Protein AF-A0A356L564-F1 (afdb_monomer_lite)

Structure (mmCIF, N/CA/C/O backbone):
data_AF-A0A356L564-F1
#
_entry.id   AF-A0A356L564-F1
#
loop_
_atom_site.group_PDB
_atom_site.id
_atom_site.type_symbol
_atom_site.label_atom_id
_atom_site.label_alt_id
_atom_site.label_comp_id
_atom_site.label_asym_id
_atom_site.label_entity_id
_atom_site.label_seq_id
_atom_site.pdbx_PDB_ins_code
_atom_site.Cartn_x
_atom_site.Cartn_y
_atom_site.Cartn_z
_atom_site.occupancy
_atom_site.B_iso_or_equiv
_atom_site.auth_seq_id
_atom_site.auth_comp_id
_atom_site.auth_asym_id
_atom_site.auth_atom_id
_atom_site.pdbx_PDB_model_num
ATOM 1 N N . MET A 1 1 ? -11.357 3.089 20.337 1.00 53.66 1 MET A N 1
ATOM 2 C CA . MET A 1 1 ? -12.087 2.619 19.147 1.00 53.66 1 MET A CA 1
ATOM 3 C C . MET A 1 1 ? -11.718 3.571 18.029 1.00 53.66 1 MET A C 1
ATOM 5 O O . MET A 1 1 ? -12.091 4.735 18.117 1.00 53.66 1 MET A O 1
ATOM 9 N N . PHE A 1 2 ? -10.875 3.144 17.091 1.00 59.16 2 PHE A N 1
ATOM 10 C CA . PHE A 1 2 ? -10.609 3.945 15.901 1.00 59.16 2 PHE A CA 1
ATOM 11 C C . PHE A 1 2 ? -11.882 3.946 15.053 1.00 59.16 2 PHE A C 1
ATOM 13 O O . PHE A 1 2 ? -12.560 2.927 14.963 1.00 59.16 2 PHE A O 1
ATOM 20 N N . MET A 1 3 ? -12.252 5.102 14.514 1.00 63.62 3 MET A N 1
ATOM 21 C CA . MET A 1 3 ? -13.320 5.185 13.529 1.00 63.62 3 MET A CA 1
ATOM 22 C C . MET A 1 3 ? -12.666 5.573 12.220 1.00 63.62 3 MET A C 1
ATOM 24 O O . MET A 1 3 ? -11.934 6.556 12.163 1.00 63.62 3 MET A O 1
ATOM 28 N N . ILE A 1 4 ? -12.994 4.842 11.166 1.00 64.94 4 ILE A N 1
ATOM 29 C CA . ILE A 1 4 ? -12.516 5.053 9.797 1.00 64.94 4 ILE A CA 1
ATOM 30 C C . ILE A 1 4 ? -12.684 6.497 9.281 1.00 64.94 4 ILE A C 1
ATOM 32 O O . ILE A 1 4 ? -11.994 6.910 8.358 1.00 64.94 4 ILE A O 1
ATOM 36 N N . ASN A 1 5 ? -13.534 7.297 9.927 1.00 69.31 5 ASN A N 1
ATOM 37 C CA . ASN A 1 5 ? -13.737 8.718 9.644 1.00 69.31 5 ASN A CA 1
ATOM 38 C C . ASN A 1 5 ? -12.681 9.657 10.261 1.00 69.31 5 ASN A C 1
ATOM 40 O O . ASN A 1 5 ? -12.841 10.879 10.193 1.00 69.31 5 ASN A O 1
ATOM 44 N N . ASP A 1 6 ? -11.619 9.131 10.872 1.00 88.06 6 ASP A N 1
ATOM 45 C CA . ASP A 1 6 ? -10.500 9.940 11.346 1.00 88.06 6 ASP A CA 1
ATOM 46 C C . ASP A 1 6 ? -9.742 10.555 10.160 1.00 88.06 6 ASP A C 1
ATOM 48 O O . ASP A 1 6 ? -8.967 9.917 9.440 1.00 88.06 6 ASP A O 1
ATOM 52 N N . ARG A 1 7 ? -9.978 11.852 9.978 1.00 90.44 7 ARG A N 1
ATOM 53 C CA . ARG A 1 7 ? -9.417 12.673 8.905 1.00 90.44 7 ARG A CA 1
ATOM 54 C C . ARG A 1 7 ? -7.890 12.694 8.899 1.00 90.44 7 ARG A C 1
ATOM 56 O O . ARG A 1 7 ? -7.317 12.808 7.816 1.00 90.44 7 ARG A O 1
ATOM 63 N N . GLU A 1 8 ? -7.238 12.604 10.057 1.00 93.12 8 GLU A N 1
ATOM 64 C CA . GLU A 1 8 ? -5.774 12.615 10.115 1.00 93.12 8 GLU A CA 1
ATOM 65 C C . GLU A 1 8 ? -5.201 11.283 9.641 1.00 93.12 8 GLU A C 1
ATOM 67 O O . GLU A 1 8 ? -4.265 11.271 8.845 1.00 93.12 8 GLU A O 1
ATOM 72 N N . LYS A 1 9 ? -5.826 10.163 10.013 1.00 93.81 9 LYS A N 1
ATOM 73 C CA . LYS A 1 9 ? -5.416 8.834 9.539 1.00 93.81 9 LYS A CA 1
ATOM 74 C C . LYS A 1 9 ? -5.673 8.623 8.052 1.00 93.81 9 LYS A C 1
ATOM 76 O O . LYS A 1 9 ? -4.826 8.062 7.362 1.00 93.81 9 LYS A O 1
ATOM 81 N N . ILE A 1 10 ? -6.784 9.143 7.533 1.00 95.62 10 ILE A N 1
ATOM 82 C CA . ILE A 1 10 ? -7.053 9.190 6.087 1.00 95.62 10 ILE A CA 1
ATOM 83 C C . ILE A 1 10 ? -5.947 9.969 5.355 1.00 95.62 10 ILE A C 1
ATOM 85 O O . ILE A 1 10 ? -5.444 9.525 4.321 1.00 95.62 10 ILE A O 1
ATOM 89 N N . ARG A 1 11 ? -5.540 11.129 5.890 1.00 96.75 11 ARG A N 1
ATOM 90 C CA . ARG A 1 11 ? -4.451 11.927 5.309 1.00 96.75 11 ARG A CA 1
ATOM 91 C C . ARG A 1 11 ? -3.116 11.187 5.375 1.00 96.75 11 ARG A C 1
ATOM 93 O O . ARG A 1 11 ? -2.381 11.193 4.391 1.00 96.75 11 ARG A O 1
ATOM 100 N N . GLU A 1 12 ? -2.807 10.561 6.506 1.00 97.69 12 GLU A N 1
ATOM 101 C CA . GLU A 1 12 ? -1.596 9.758 6.694 1.00 97.69 12 GLU A CA 1
ATOM 102 C C . GLU A 1 12 ? -1.533 8.605 5.681 1.00 97.69 12 GLU A C 1
ATOM 104 O O . GLU A 1 12 ? -0.507 8.442 5.025 1.00 97.69 12 GLU A O 1
ATOM 109 N N . ALA A 1 13 ? -2.640 7.887 5.466 1.00 97.94 13 ALA A N 1
ATOM 110 C CA . ALA A 1 13 ? -2.712 6.801 4.489 1.00 97.94 13 ALA A CA 1
ATOM 111 C C . ALA A 1 13 ? -2.437 7.285 3.056 1.00 97.94 13 ALA A C 1
ATOM 113 O O . ALA A 1 13 ? -1.648 6.674 2.333 1.00 97.94 13 ALA A O 1
ATOM 114 N N . MET A 1 14 ? -3.031 8.409 2.644 1.00 98.19 14 MET A N 1
ATOM 115 C CA . MET A 1 14 ? -2.797 8.946 1.301 1.00 98.19 14 MET A CA 1
ATOM 116 C C . MET A 1 14 ? -1.373 9.495 1.133 1.00 98.19 14 MET A C 1
ATOM 118 O O . MET A 1 14 ? -0.751 9.289 0.090 1.00 98.19 14 MET A O 1
ATOM 122 N N . ASN A 1 15 ? -0.818 10.144 2.160 1.00 98.62 15 ASN A N 1
ATOM 123 C CA . ASN A 1 15 ? 0.581 10.576 2.149 1.00 98.62 15 ASN A CA 1
ATOM 124 C C . ASN A 1 15 ? 1.529 9.376 2.040 1.00 98.62 15 ASN A C 1
ATOM 126 O O . ASN A 1 15 ? 2.458 9.407 1.234 1.00 98.62 15 ASN A O 1
ATOM 130 N N . LEU A 1 16 ? 1.250 8.292 2.771 1.00 98.75 16 LEU A N 1
ATOM 131 C CA . LEU A 1 16 ? 2.011 7.052 2.672 1.00 98.75 16 LEU A CA 1
ATOM 132 C C . LEU A 1 16 ? 1.939 6.470 1.255 1.00 98.75 16 LEU A C 1
ATOM 134 O O . LEU A 1 16 ? 2.975 6.095 0.712 1.00 98.75 16 LEU A O 1
ATOM 138 N N . ALA A 1 17 ? 0.762 6.455 0.621 1.00 98.75 17 ALA A N 1
ATOM 139 C CA . ALA A 1 17 ? 0.610 6.008 -0.766 1.00 98.75 17 ALA A CA 1
ATOM 140 C C . ALA A 1 17 ? 1.480 6.841 -1.733 1.00 98.75 17 ALA A C 1
ATOM 142 O O . ALA A 1 17 ? 2.172 6.282 -2.588 1.00 98.75 17 ALA A O 1
ATOM 143 N N . VAL A 1 18 ? 1.517 8.168 -1.557 1.00 98.62 18 VAL A N 1
ATOM 144 C CA . VAL A 1 18 ? 2.384 9.083 -2.328 1.00 98.62 18 VAL A CA 1
ATOM 145 C C . VAL A 1 18 ? 3.872 8.858 -2.046 1.00 98.62 18 VAL A C 1
ATOM 147 O O . VAL A 1 18 ? 4.706 9.026 -2.936 1.00 98.62 18 VAL A O 1
ATOM 150 N N . ASP A 1 19 ? 4.249 8.474 -0.833 1.00 98.69 19 ASP A N 1
ATOM 151 C CA . ASP A 1 19 ? 5.644 8.186 -0.513 1.00 98.69 19 ASP A CA 1
ATOM 152 C C . ASP A 1 19 ? 6.101 6.845 -1.090 1.00 98.69 19 ASP A C 1
ATOM 154 O O . ASP A 1 19 ? 7.158 6.784 -1.728 1.00 98.69 19 ASP A O 1
ATOM 158 N N . VAL A 1 20 ? 5.298 5.783 -0.965 1.00 98.44 20 VAL A N 1
ATOM 159 C CA . VAL A 1 20 ? 5.667 4.464 -1.501 1.00 98.44 20 VAL A CA 1
ATOM 160 C C . VAL A 1 20 ? 5.653 4.424 -3.026 1.00 98.44 20 VAL A C 1
ATOM 162 O O . VAL A 1 20 ? 6.495 3.741 -3.605 1.00 98.44 20 VAL A O 1
ATOM 165 N N . MET A 1 21 ? 4.812 5.221 -3.706 1.00 97.88 21 MET A N 1
ATOM 166 C CA . MET A 1 21 ? 4.800 5.275 -5.179 1.00 97.88 21 MET A CA 1
ATOM 167 C C . MET A 1 21 ? 6.184 5.620 -5.755 1.00 97.88 21 MET A C 1
ATOM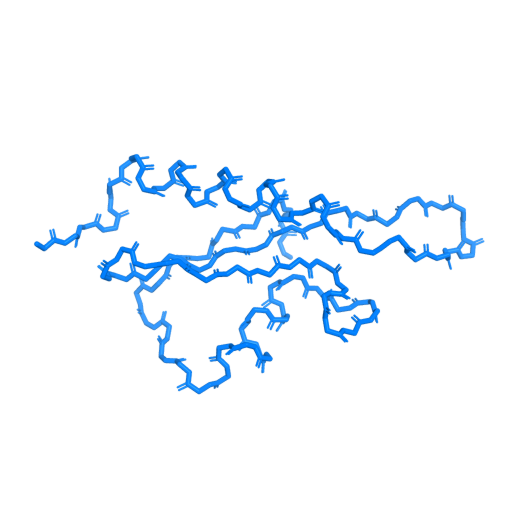 169 O O . MET A 1 21 ? 6.509 5.212 -6.870 1.00 97.88 21 MET A O 1
ATOM 173 N N . LYS A 1 22 ? 7.019 6.359 -5.005 1.00 96.88 22 LYS A N 1
ATOM 174 C CA . LYS A 1 22 ? 8.360 6.791 -5.433 1.00 96.88 22 LYS A CA 1
ATOM 175 C C . LYS A 1 22 ? 9.314 5.612 -5.648 1.00 96.88 22 LYS A C 1
ATOM 177 O O . LYS A 1 22 ? 10.277 5.776 -6.392 1.00 96.88 22 LYS A O 1
ATOM 182 N N . GLN A 1 23 ? 9.015 4.456 -5.053 1.00 96.62 23 GLN A N 1
ATOM 183 C CA . GLN A 1 23 ? 9.764 3.203 -5.186 1.00 96.62 23 GLN A CA 1
ATOM 184 C C . GLN A 1 23 ? 9.361 2.385 -6.424 1.00 96.62 23 GLN A C 1
ATOM 186 O O . GLN A 1 23 ? 9.993 1.372 -6.709 1.00 96.62 23 GLN A O 1
ATOM 191 N N . SER A 1 24 ? 8.335 2.819 -7.171 1.00 95.06 24 SER A N 1
ATOM 192 C CA . SER A 1 24 ? 7.876 2.126 -8.382 1.00 95.06 24 SER A CA 1
ATOM 193 C C . SER A 1 24 ? 9.019 1.877 -9.361 1.00 95.06 24 SER A C 1
ATOM 195 O O . SER A 1 24 ? 9.806 2.781 -9.653 1.00 95.06 24 SER A O 1
ATOM 197 N N . TYR A 1 25 ? 9.062 0.669 -9.920 1.00 86.50 25 TYR A N 1
ATOM 198 C CA . TYR A 1 25 ? 10.046 0.324 -10.939 1.00 86.50 25 TYR A CA 1
ATOM 199 C C . TYR A 1 25 ? 9.648 0.876 -12.309 1.00 86.50 25 TYR A C 1
ATOM 201 O O . TYR A 1 25 ? 8.545 0.628 -12.810 1.00 86.50 25 TYR A O 1
ATOM 209 N N . ASP A 1 26 ? 10.583 1.589 -12.938 1.00 82.44 26 ASP A N 1
ATOM 210 C CA . ASP A 1 26 ? 10.442 2.044 -14.315 1.00 82.44 26 ASP A CA 1
ATOM 211 C C . ASP A 1 26 ? 10.685 0.883 -15.284 1.00 82.44 26 ASP A C 1
ATOM 213 O O . ASP A 1 26 ? 11.793 0.359 -15.424 1.00 82.44 26 ASP A O 1
ATOM 217 N N . GLU A 1 27 ? 9.636 0.494 -15.999 1.00 77.44 27 GLU A N 1
ATOM 218 C CA . GLU A 1 27 ? 9.750 -0.460 -17.095 1.00 77.44 27 GLU A CA 1
ATOM 219 C C . GLU A 1 27 ? 10.201 0.219 -18.383 1.00 77.44 27 GLU A C 1
ATOM 221 O O . GLU A 1 27 ? 9.657 1.247 -18.794 1.00 77.44 27 GLU A O 1
ATOM 226 N N . LYS A 1 28 ? 11.150 -0.417 -19.081 1.00 78.81 28 LYS A N 1
ATOM 227 C CA . LYS A 1 28 ? 11.495 -0.044 -20.455 1.00 78.81 28 LYS A CA 1
ATOM 228 C C . LYS A 1 28 ? 10.330 -0.389 -21.377 1.00 78.81 28 LYS A C 1
ATOM 230 O O . LYS A 1 28 ? 10.184 -1.529 -21.816 1.00 78.81 28 LYS A O 1
ATOM 235 N N . ARG A 1 29 ? 9.505 0.608 -21.686 1.00 80.12 29 ARG A N 1
ATOM 236 C CA . ARG A 1 29 ? 8.403 0.471 -22.638 1.00 80.12 29 ARG A CA 1
ATOM 237 C C . ARG A 1 29 ? 8.891 0.693 -24.068 1.00 80.12 29 ARG A C 1
ATOM 239 O O . ARG A 1 29 ? 9.719 1.564 -24.327 1.00 80.12 29 ARG A O 1
ATOM 246 N N . LYS A 1 30 ? 8.341 -0.073 -25.019 1.00 82.19 30 LYS A N 1
ATOM 247 C CA . LYS A 1 30 ? 8.659 0.059 -26.457 1.00 82.19 30 LYS A CA 1
ATOM 248 C C . LYS A 1 30 ? 8.268 1.425 -27.032 1.00 82.19 30 LYS A C 1
ATOM 250 O O . LYS A 1 30 ? 8.850 1.851 -28.019 1.00 82.19 30 LYS A O 1
ATOM 255 N N . ASP A 1 31 ? 7.290 2.087 -26.418 1.00 85.00 31 ASP A N 1
ATOM 256 C CA . ASP A 1 31 ? 6.791 3.405 -26.818 1.00 85.00 31 ASP A CA 1
ATOM 257 C C . ASP A 1 31 ?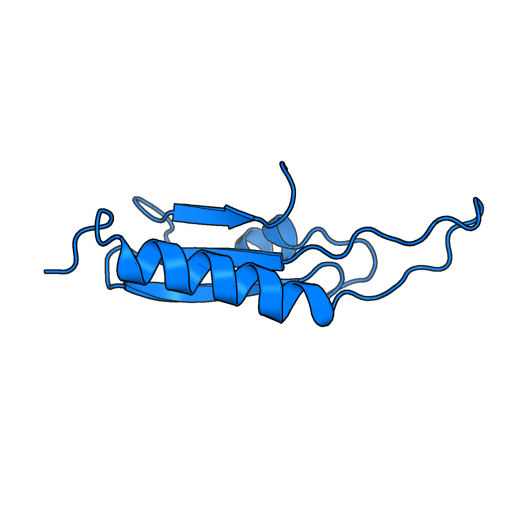 7.575 4.575 -26.196 1.00 85.00 31 ASP A C 1
ATOM 259 O O . ASP A 1 31 ? 7.210 5.729 -26.408 1.00 85.00 31 ASP A O 1
ATOM 263 N N . GLY A 1 32 ? 8.629 4.295 -25.417 1.00 80.94 32 GLY A N 1
ATOM 264 C CA . GLY A 1 32 ? 9.459 5.310 -24.765 1.00 80.94 32 GLY A CA 1
ATOM 265 C C . GLY A 1 32 ? 8.762 6.086 -23.644 1.00 80.94 32 GLY A C 1
ATOM 266 O O . GLY A 1 32 ? 9.358 7.007 -23.090 1.00 80.94 32 GLY A O 1
ATOM 267 N N . LYS A 1 33 ? 7.515 5.741 -23.292 1.00 84.06 33 LYS A N 1
ATOM 268 C CA . LYS A 1 33 ? 6.787 6.414 -22.213 1.00 84.06 33 LYS A CA 1
ATOM 269 C C . LYS A 1 33 ? 7.294 5.952 -20.852 1.00 84.06 33 LYS A C 1
ATOM 271 O O . LYS A 1 33 ? 7.669 4.795 -20.672 1.00 84.06 33 LYS A O 1
ATOM 276 N N . VAL A 1 34 ? 7.248 6.860 -19.881 1.00 84.62 34 VAL A N 1
ATOM 277 C CA . VAL A 1 34 ? 7.520 6.542 -18.476 1.00 84.62 34 VAL A CA 1
ATOM 278 C C . VAL A 1 34 ? 6.358 5.716 -17.927 1.00 84.62 34 VAL A C 1
ATOM 280 O O . VAL A 1 34 ? 5.196 5.936 -18.284 1.00 84.62 34 VAL A O 1
ATOM 283 N N . SER A 1 35 ? 6.669 4.732 -17.090 1.00 87.44 35 SER A N 1
ATOM 284 C CA . SER A 1 35 ? 5.632 3.966 -16.404 1.00 87.44 35 SER A CA 1
ATOM 285 C C . SER A 1 35 ? 5.024 4.811 -15.282 1.00 87.44 35 SER A C 1
ATOM 287 O O . SER A 1 35 ? 5.748 5.566 -14.633 1.00 87.44 35 SER A O 1
ATOM 289 N N . PRO A 1 36 ? 3.703 4.740 -15.045 1.00 91.50 36 PRO A N 1
ATOM 290 C CA . PRO A 1 36 ? 3.107 5.489 -13.951 1.00 91.50 36 PRO A CA 1
ATOM 291 C C . PRO A 1 36 ? 3.700 5.001 -12.629 1.00 91.50 36 PRO A C 1
ATOM 293 O O . PRO A 1 36 ? 3.812 3.798 -12.389 1.00 91.50 36 PRO A O 1
ATOM 296 N N . LYS A 1 37 ? 4.070 5.944 -11.767 1.00 95.62 37 LYS A N 1
ATOM 297 C CA . LYS A 1 37 ? 4.403 5.640 -10.379 1.00 95.62 37 LYS A CA 1
ATOM 298 C C . LYS A 1 37 ? 3.093 5.458 -9.634 1.00 95.62 37 LYS A C 1
ATOM 300 O O . LYS A 1 37 ? 2.257 6.355 -9.683 1.00 95.62 37 LYS A O 1
ATOM 305 N N . VAL A 1 38 ? 2.902 4.310 -8.993 1.00 97.62 38 VAL A N 1
ATOM 306 C CA . VAL A 1 38 ? 1.653 3.999 -8.289 1.00 97.62 38 VAL A CA 1
ATOM 307 C C . VAL A 1 38 ? 1.980 3.421 -6.924 1.00 97.62 38 VAL A C 1
ATOM 309 O O . VAL A 1 38 ? 2.809 2.516 -6.814 1.00 97.62 38 VAL A O 1
ATOM 312 N N . GLY A 1 39 ? 1.346 3.972 -5.895 1.00 98.50 39 GLY A N 1
ATOM 313 C CA . GLY A 1 39 ? 1.359 3.458 -4.535 1.00 98.50 39 GLY A CA 1
ATOM 314 C C . GLY A 1 39 ? -0.060 3.137 -4.087 1.00 98.50 39 GLY A C 1
ATOM 315 O O . GLY A 1 39 ? -1.003 3.836 -4.463 1.00 98.50 39 GLY A O 1
ATOM 316 N N . ALA A 1 40 ? -0.194 2.083 -3.291 1.00 98.75 40 ALA A N 1
ATOM 317 C CA . ALA A 1 40 ? -1.447 1.639 -2.705 1.00 98.75 40 ALA A CA 1
ATOM 318 C C . ALA A 1 40 ? -1.276 1.437 -1.197 1.00 98.75 40 ALA A C 1
ATOM 320 O O . ALA A 1 40 ? -0.217 0.992 -0.751 1.00 98.75 40 ALA A O 1
ATOM 321 N N . VAL A 1 41 ? -2.310 1.751 -0.418 1.00 98.81 41 VAL A N 1
ATOM 322 C CA . VAL A 1 41 ? -2.352 1.554 1.036 1.00 98.81 41 VAL A CA 1
ATOM 323 C C . VAL A 1 41 ? -3.711 0.997 1.439 1.00 98.81 41 VAL A C 1
ATOM 325 O O . VAL A 1 41 ? -4.738 1.526 1.028 1.00 98.81 41 VAL A O 1
ATOM 328 N N . ILE A 1 42 ? -3.720 -0.038 2.272 1.00 98.38 42 ILE A N 1
ATOM 329 C CA . ILE A 1 42 ? -4.899 -0.504 3.000 1.00 98.38 42 ILE A CA 1
ATOM 330 C C . ILE A 1 42 ? -4.829 0.088 4.403 1.00 98.38 42 ILE A C 1
ATOM 332 O O . ILE A 1 42 ? -3.848 -0.140 5.108 1.00 98.38 42 ILE A O 1
ATOM 336 N N . LEU A 1 43 ? -5.863 0.829 4.798 1.00 97.44 43 LEU A N 1
ATOM 337 C CA . LEU A 1 43 ? -6.110 1.264 6.171 1.00 97.44 43 LEU A CA 1
ATOM 338 C C . LEU A 1 43 ? -7.147 0.330 6.800 1.00 97.44 43 LEU A C 1
ATOM 340 O O . LEU A 1 43 ? -8.289 0.276 6.342 1.00 97.44 43 LEU A O 1
ATOM 344 N N . PHE A 1 44 ? -6.749 -0.394 7.841 1.00 95.12 44 PHE A N 1
ATOM 345 C CA . PHE A 1 44 ? -7.620 -1.300 8.589 1.00 95.12 44 PHE A CA 1
ATOM 346 C C . PHE A 1 44 ? -8.454 -0.556 9.645 1.00 95.12 44 PHE A C 1
ATOM 348 O O . PHE A 1 44 ? -8.121 0.555 10.062 1.00 95.12 44 PHE A O 1
ATOM 355 N N . GLU A 1 45 ? -9.524 -1.196 10.129 1.00 92.75 45 GLU A N 1
ATOM 356 C CA . GLU A 1 45 ? -10.412 -0.654 11.173 1.00 92.75 45 GLU A CA 1
ATOM 357 C C . GLU A 1 45 ? -9.696 -0.428 12.520 1.00 92.75 45 GLU A C 1
ATOM 359 O O . GLU A 1 45 ? -10.106 0.410 13.319 1.00 92.75 45 GLU A O 1
ATOM 364 N N . ASP A 1 46 ? -8.591 -1.128 12.784 1.00 91.56 46 ASP A N 1
ATOM 365 C CA . ASP A 1 46 ? -7.762 -0.895 13.973 1.00 91.56 46 ASP A CA 1
ATOM 366 C C . ASP A 1 46 ? -6.779 0.284 13.813 1.00 91.56 46 ASP A C 1
ATOM 368 O O . ASP A 1 46 ? -6.054 0.624 14.750 1.00 91.56 46 ASP A O 1
ATOM 372 N N . GLY A 1 47 ? -6.776 0.934 12.644 1.00 92.00 47 GLY A N 1
ATOM 373 C CA . GLY A 1 47 ? -5.909 2.058 12.302 1.00 92.00 47 GLY A CA 1
ATOM 374 C C . GLY A 1 47 ? -4.518 1.658 11.800 1.00 92.00 47 GLY A C 1
ATOM 375 O O . GLY A 1 47 ? -3.698 2.546 11.538 1.00 92.00 47 GLY A O 1
ATOM 376 N N . THR A 1 48 ? -4.230 0.358 11.670 1.00 95.00 48 THR A N 1
ATOM 377 C CA . THR A 1 48 ? -2.993 -0.125 11.043 1.00 95.00 48 THR A CA 1
ATOM 378 C C . THR A 1 48 ? -3.031 0.064 9.529 1.00 95.00 48 THR A C 1
ATOM 380 O O . THR A 1 48 ? -4.097 0.169 8.918 1.00 95.00 48 THR A O 1
ATOM 383 N N . MET A 1 49 ? -1.849 0.149 8.918 1.00 97.56 49 MET A N 1
ATOM 384 C CA . MET A 1 49 ? -1.706 0.372 7.484 1.00 97.56 49 MET A CA 1
ATOM 385 C C . MET A 1 49 ? -0.726 -0.621 6.878 1.00 97.56 49 MET A C 1
ATOM 387 O O . MET A 1 49 ? 0.341 -0.869 7.435 1.00 97.56 49 MET A O 1
ATOM 391 N N . GLU A 1 50 ? -1.070 -1.127 5.702 1.00 98.56 50 GLU A N 1
ATOM 392 C CA . GLU A 1 50 ? -0.190 -1.932 4.858 1.00 98.56 50 GLU A CA 1
ATOM 393 C C . GLU A 1 50 ? -0.110 -1.279 3.485 1.00 98.56 50 GLU A C 1
ATOM 395 O O . GLU A 1 50 ? -1.094 -0.718 3.009 1.00 98.56 50 GLU A O 1
ATOM 400 N N . SER A 1 51 ? 1.056 -1.315 2.844 1.00 98.81 51 SER A N 1
ATOM 401 C CA . SER A 1 51 ? 1.291 -0.566 1.605 1.00 98.81 51 SER A CA 1
ATOM 402 C C . SER A 1 51 ? 1.973 -1.403 0.539 1.00 98.81 51 SER A C 1
ATOM 404 O O . SER A 1 51 ? 2.633 -2.394 0.851 1.00 98.81 51 SER A O 1
ATOM 406 N N . ALA A 1 52 ? 1.819 -1.011 -0.720 1.00 98.62 52 ALA A N 1
ATOM 407 C CA . ALA A 1 52 ? 2.592 -1.558 -1.821 1.00 98.62 52 ALA A CA 1
ATOM 408 C C . ALA A 1 52 ? 2.828 -0.517 -2.914 1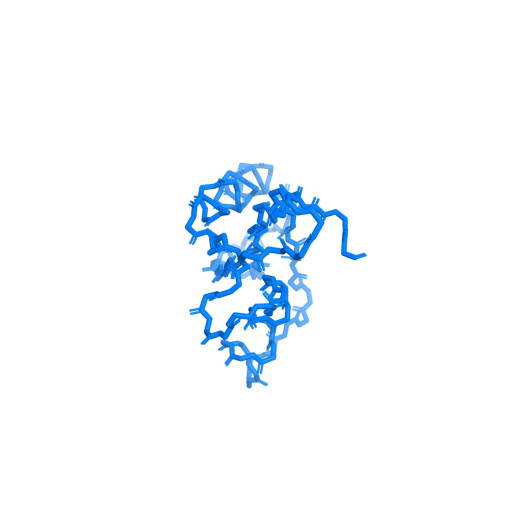.00 98.62 52 ALA A C 1
ATOM 410 O O . ALA A 1 52 ? 2.162 0.520 -2.960 1.00 98.62 52 ALA A O 1
ATOM 411 N N . PHE A 1 53 ? 3.749 -0.810 -3.825 1.00 98.31 53 PHE A N 1
ATOM 412 C CA . PHE A 1 53 ? 4.003 0.020 -5.001 1.00 98.31 53 PHE A CA 1
ATOM 413 C C . PHE A 1 53 ? 4.095 -0.806 -6.284 1.00 98.31 53 PHE A C 1
ATOM 415 O O . PHE A 1 53 ? 4.297 -2.023 -6.266 1.00 98.31 53 PHE A O 1
ATOM 422 N N . ARG A 1 54 ? 3.927 -0.134 -7.427 1.00 96.75 54 ARG A N 1
ATOM 423 C CA . ARG A 1 54 ? 3.968 -0.776 -8.744 1.00 96.75 54 ARG A CA 1
ATOM 424 C C . ARG A 1 54 ? 5.297 -1.496 -8.951 1.00 96.75 54 ARG A C 1
ATOM 426 O O . ARG A 1 54 ? 6.367 -0.887 -8.889 1.00 96.75 54 ARG A O 1
ATOM 433 N N . GLY A 1 55 ? 5.216 -2.778 -9.281 1.00 95.25 55 GLY A N 1
ATOM 434 C CA . GLY A 1 55 ? 6.389 -3.594 -9.558 1.00 95.25 55 GLY A CA 1
ATOM 435 C C . GLY A 1 55 ? 7.155 -4.091 -8.327 1.00 95.25 55 GLY A C 1
ATOM 436 O O . GLY A 1 55 ? 8.239 -4.632 -8.513 1.00 95.25 55 GLY A O 1
ATOM 437 N N . GLU A 1 56 ? 6.640 -3.923 -7.102 1.00 97.00 56 GLU A N 1
ATOM 438 C CA . GLU A 1 56 ? 7.346 -4.294 -5.860 1.00 97.00 56 GLU A CA 1
ATOM 439 C C . GLU A 1 56 ? 7.760 -5.773 -5.812 1.00 97.00 56 GLU A C 1
ATOM 441 O O . GLU A 1 56 ? 8.892 -6.080 -5.447 1.00 97.00 56 GLU A O 1
ATOM 446 N N . ILE A 1 57 ? 6.868 -6.693 -6.197 1.00 95.50 57 ILE A N 1
ATOM 447 C CA . ILE A 1 57 ? 7.166 -8.138 -6.207 1.00 95.50 57 ILE A CA 1
ATOM 448 C C . ILE A 1 57 ? 7.529 -8.625 -7.608 1.00 95.50 57 ILE A C 1
ATOM 450 O O . ILE A 1 57 ? 8.459 -9.414 -7.782 1.00 95.50 57 ILE A O 1
ATOM 454 N N . ARG A 1 58 ? 6.790 -8.176 -8.623 1.00 93.31 58 ARG A N 1
ATOM 455 C CA . ARG A 1 58 ? 7.022 -8.547 -10.015 1.00 93.31 58 ARG A CA 1
ATOM 456 C C . ARG A 1 58 ? 6.823 -7.335 -10.905 1.00 93.31 58 ARG A C 1
ATOM 458 O O . ARG A 1 58 ? 5.824 -6.636 -10.799 1.00 93.31 58 ARG A O 1
ATOM 465 N N . ILE A 1 59 ? 7.754 -7.145 -11.834 1.00 89.06 59 ILE A N 1
ATOM 466 C CA . ILE A 1 59 ? 7.663 -6.132 -12.888 1.00 89.06 59 ILE A CA 1
ATOM 467 C C . ILE A 1 59 ? 6.302 -6.228 -13.597 1.00 89.06 59 ILE A C 1
ATOM 469 O O . ILE A 1 59 ? 5.896 -7.312 -14.021 1.00 89.06 59 ILE A O 1
ATOM 473 N N . GLY A 1 60 ? 5.634 -5.088 -13.748 1.00 88.19 60 GLY A N 1
ATOM 474 C CA . GLY A 1 60 ? 4.315 -4.960 -14.358 1.00 88.19 60 GLY A CA 1
ATOM 475 C C . GLY A 1 60 ? 3.148 -5.043 -13.377 1.00 88.19 60 GLY A C 1
ATOM 476 O O . GLY A 1 60 ? 2.069 -4.560 -13.715 1.00 88.19 60 GLY A O 1
ATOM 477 N N . ASP A 1 61 ? 3.342 -5.595 -12.175 1.00 94.69 61 ASP A N 1
ATOM 478 C CA . ASP A 1 61 ? 2.246 -5.751 -11.221 1.00 94.69 61 ASP A CA 1
ATOM 479 C C . ASP A 1 61 ? 1.771 -4.387 -10.704 1.00 94.69 61 ASP A C 1
ATOM 481 O O . ASP A 1 61 ? 2.560 -3.513 -10.324 1.00 94.69 61 ASP A O 1
ATOM 485 N N . HIS A 1 62 ? 0.448 -4.227 -10.678 1.00 96.38 62 HIS A N 1
ATOM 486 C CA . HIS A 1 62 ? -0.222 -3.083 -10.075 1.00 96.38 62 HIS A CA 1
ATOM 487 C C . HIS A 1 62 ? 0.064 -3.040 -8.565 1.00 96.38 62 HIS A C 1
ATOM 489 O O . HIS A 1 62 ? 0.287 -4.080 -7.929 1.00 96.38 62 HIS A O 1
ATOM 495 N N . ALA A 1 63 ? 0.054 -1.841 -7.980 1.00 97.81 63 ALA A N 1
ATOM 496 C CA . ALA A 1 63 ? 0.310 -1.672 -6.551 1.00 97.81 63 ALA A CA 1
ATOM 497 C C . ALA A 1 63 ? -0.799 -2.348 -5.723 1.00 97.81 63 ALA A C 1
ATOM 499 O O . ALA A 1 63 ? -0.526 -3.102 -4.795 1.00 97.81 63 ALA A O 1
ATOM 500 N N . GLU A 1 64 ? -2.049 -2.158 -6.132 1.00 98.12 64 GLU A N 1
ATOM 501 C CA . GLU A 1 64 ? -3.269 -2.704 -5.539 1.00 98.12 64 GLU A CA 1
ATOM 502 C C . GLU A 1 64 ? -3.285 -4.234 -5.614 1.00 98.12 64 GLU A C 1
ATOM 504 O O . GLU A 1 64 ? -3.567 -4.908 -4.622 1.00 98.12 64 GLU A O 1
ATOM 509 N N . TYR A 1 65 ? -2.911 -4.789 -6.775 1.00 97.75 65 TYR A N 1
ATOM 510 C CA . TYR A 1 65 ? -2.796 -6.235 -6.969 1.00 97.75 65 TYR A CA 1
ATOM 511 C C . TYR A 1 65 ? -1.728 -6.837 -6.054 1.00 97.75 65 TYR A C 1
ATOM 513 O O . TYR A 1 65 ? -1.976 -7.831 -5.373 1.00 97.75 65 TYR A O 1
ATOM 521 N N . THR A 1 66 ? -0.553 -6.208 -5.996 1.00 97.88 66 THR A N 1
ATOM 522 C CA . THR A 1 66 ? 0.529 -6.637 -5.105 1.00 97.88 66 THR A CA 1
ATOM 523 C C . THR A 1 66 ? 0.074 -6.606 -3.646 1.00 97.88 66 THR A C 1
ATOM 525 O O . THR A 1 66 ? 0.274 -7.574 -2.909 1.00 97.88 66 THR A O 1
ATOM 528 N N . LEU A 1 67 ? -0.579 -5.522 -3.225 1.00 98.50 67 LEU A N 1
ATOM 529 C CA . LEU A 1 67 ? -1.024 -5.351 -1.849 1.00 98.50 67 LEU A CA 1
ATOM 530 C C . LEU A 1 67 ? -2.041 -6.421 -1.445 1.00 98.50 67 LEU A C 1
ATOM 532 O O . LEU A 1 67 ? -1.836 -7.115 -0.452 1.00 98.50 67 LEU A O 1
ATOM 536 N N . ILE A 1 68 ? -3.100 -6.601 -2.233 1.00 98.12 68 ILE A N 1
ATOM 537 C CA . ILE A 1 68 ? -4.218 -7.481 -1.877 1.00 98.12 68 ILE A CA 1
ATOM 538 C C . ILE A 1 68 ? -3.878 -8.954 -2.136 1.00 98.12 68 ILE A C 1
ATOM 540 O O . ILE A 1 68 ? -3.994 -9.782 -1.235 1.00 98.12 68 ILE A O 1
ATOM 544 N N . ASP A 1 69 ? -3.434 -9.300 -3.346 1.00 97.56 69 ASP A N 1
ATOM 545 C CA . ASP A 1 69 ? -3.289 -10.701 -3.766 1.00 97.56 69 ASP A CA 1
ATOM 546 C C . ASP A 1 69 ? -1.965 -11.330 -3.313 1.00 97.56 69 ASP A C 1
ATOM 548 O O . ASP A 1 69 ? -1.885 -12.548 -3.132 1.00 97.56 69 ASP A O 1
ATOM 552 N N . LYS A 1 70 ? -0.909 -10.525 -3.122 1.00 97.56 70 LYS A N 1
ATOM 553 C CA . LYS A 1 70 ? 0.417 -11.040 -2.741 1.00 97.56 70 LYS A CA 1
ATOM 554 C C . LYS A 1 70 ? 0.732 -10.844 -1.268 1.00 97.56 70 LYS A C 1
ATOM 556 O O . LYS A 1 70 ? 1.109 -11.813 -0.613 1.00 97.56 70 LYS A O 1
ATOM 561 N N . LYS A 1 71 ? 0.581 -9.626 -0.742 1.00 97.94 71 LYS A N 1
ATOM 562 C CA . LYS A 1 71 ? 0.961 -9.303 0.646 1.00 97.94 71 LYS A CA 1
ATOM 563 C C . LYS A 1 71 ? -0.141 -9.665 1.641 1.00 97.94 71 LYS A C 1
ATOM 565 O O . LYS A 1 71 ? 0.138 -10.262 2.677 1.00 97.94 71 LYS A O 1
ATOM 570 N N . LEU A 1 72 ? -1.396 -9.373 1.301 1.00 98.19 72 LEU A N 1
ATOM 571 C CA . LEU A 1 72 ? -2.558 -9.546 2.180 1.00 98.19 72 LEU A CA 1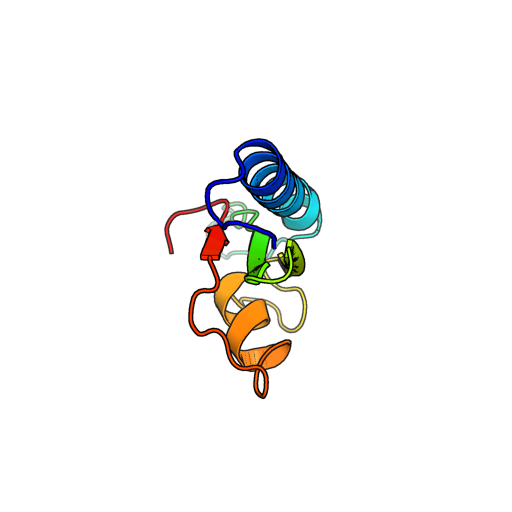
ATOM 572 C C . LEU A 1 72 ? -3.445 -10.737 1.799 1.00 98.19 72 LEU A C 1
ATOM 574 O O . LEU A 1 72 ? -4.580 -10.825 2.254 1.00 98.19 72 LEU A O 1
ATOM 578 N N . ARG A 1 73 ? -2.910 -11.701 1.038 1.00 97.19 73 ARG A N 1
ATOM 579 C CA . ARG A 1 73 ? -3.648 -12.839 0.458 1.00 97.19 73 ARG A CA 1
ATOM 580 C C . ARG A 1 73 ? -4.561 -13.586 1.436 1.00 97.19 73 ARG A C 1
ATOM 582 O O . ARG A 1 73 ? -5.600 -14.106 1.045 1.00 97.19 73 ARG A O 1
ATOM 589 N N . THR A 1 74 ? -4.139 -13.708 2.691 1.00 96.75 74 THR A N 1
ATOM 590 C CA . THR A 1 74 ? -4.863 -14.442 3.741 1.00 96.75 74 THR A CA 1
ATOM 591 C C . THR A 1 74 ? -5.429 -13.525 4.823 1.00 96.75 74 THR A C 1
ATOM 593 O O . THR A 1 74 ? -5.871 -14.006 5.866 1.00 96.75 74 THR A O 1
ATOM 596 N N . LYS A 1 75 ? -5.360 -12.205 4.631 1.00 96.56 75 LYS A N 1
ATOM 597 C CA . LYS A 1 75 ? -5.893 -11.217 5.566 1.00 96.56 75 LYS A CA 1
ATOM 598 C C . LYS A 1 75 ? -7.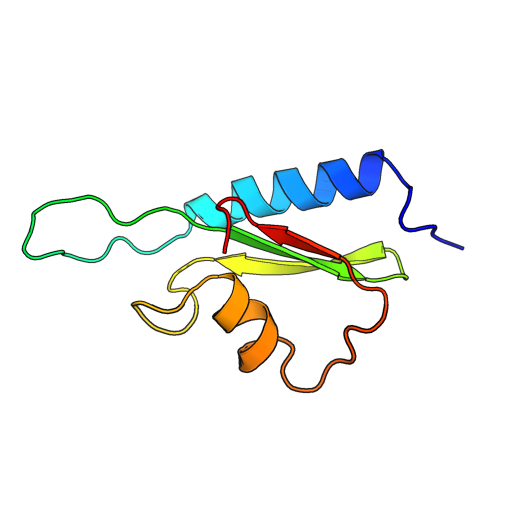314 -10.857 5.159 1.00 96.56 75 LYS A C 1
ATOM 600 O O . LYS A 1 75 ? -7.626 -10.694 3.985 1.00 96.56 75 LYS A O 1
ATOM 605 N N . LYS A 1 76 ? -8.176 -10.738 6.162 1.00 95.69 76 LYS A N 1
ATOM 606 C CA . LYS A 1 76 ? -9.543 -10.263 5.989 1.00 95.69 76 LYS A CA 1
ATOM 607 C C . LYS A 1 76 ? -9.510 -8.742 5.808 1.00 95.69 76 LYS A C 1
ATOM 609 O O . LYS A 1 76 ? -8.856 -8.071 6.602 1.00 95.69 76 LYS A O 1
ATOM 614 N N . LEU A 1 77 ? -10.170 -8.233 4.767 1.00 96.38 77 LEU A N 1
ATOM 615 C CA . LEU A 1 77 ? -10.174 -6.807 4.401 1.00 96.38 77 LEU A CA 1
ATOM 616 C C . LEU A 1 77 ? -11.550 -6.146 4.576 1.00 96.38 77 LEU A C 1
ATOM 618 O O . LEU A 1 77 ? -11.743 -5.027 4.111 1.00 96.38 77 LEU A O 1
ATOM 622 N N . ASP A 1 78 ? -12.505 -6.831 5.211 1.00 94.75 78 ASP A N 1
ATOM 623 C CA . ASP A 1 78 ? -13.812 -6.253 5.539 1.00 94.75 78 ASP A CA 1
ATOM 624 C C . ASP A 1 78 ? -13.626 -4.923 6.281 1.00 94.75 78 ASP A C 1
ATOM 626 O O . ASP A 1 78 ? -12.740 -4.802 7.129 1.00 94.75 78 ASP A O 1
ATOM 630 N N . GLU A 1 79 ? -14.454 -3.940 5.929 1.00 94.44 79 GLU A N 1
ATOM 631 C CA . GLU A 1 79 ? -14.411 -2.561 6.429 1.00 94.44 79 GLU A CA 1
ATOM 632 C C . GLU A 1 79 ? -13.098 -1.799 6.167 1.00 94.44 79 GLU A C 1
ATOM 634 O O . GLU A 1 79 ? -13.030 -0.614 6.462 1.00 94.44 79 GLU A O 1
ATOM 639 N N . ALA A 1 80 ? -12.060 -2.394 5.576 1.00 96.06 80 ALA A N 1
ATOM 640 C CA . ALA A 1 80 ? -10.826 -1.675 5.279 1.00 96.06 80 ALA A CA 1
ATOM 641 C C . ALA A 1 80 ? -11.003 -0.689 4.109 1.00 96.06 80 ALA A C 1
ATOM 643 O O . ALA A 1 80 ? -11.800 -0.909 3.194 1.00 96.06 80 ALA A O 1
ATOM 644 N N . ILE A 1 81 ? -10.208 0.384 4.099 1.00 96.94 81 ILE A N 1
ATOM 645 C CA . ILE A 1 81 ? -10.199 1.369 3.009 1.00 96.94 81 ILE A CA 1
ATOM 646 C C . ILE A 1 81 ? -8.924 1.222 2.191 1.00 96.94 81 ILE A C 1
ATOM 648 O O . ILE A 1 81 ? -7.820 1.253 2.734 1.00 96.94 81 ILE A O 1
ATOM 652 N N . LEU A 1 82 ? -9.082 1.132 0.871 1.00 97.88 82 LEU A N 1
ATOM 653 C CA . LEU A 1 82 ? -7.986 1.226 -0.084 1.00 97.88 82 LEU A CA 1
ATOM 654 C C . LEU A 1 82 ? -7.766 2.684 -0.506 1.00 97.88 82 LEU A C 1
ATOM 656 O O . LEU A 1 82 ? -8.679 3.353 -0.984 1.00 97.88 82 LEU A O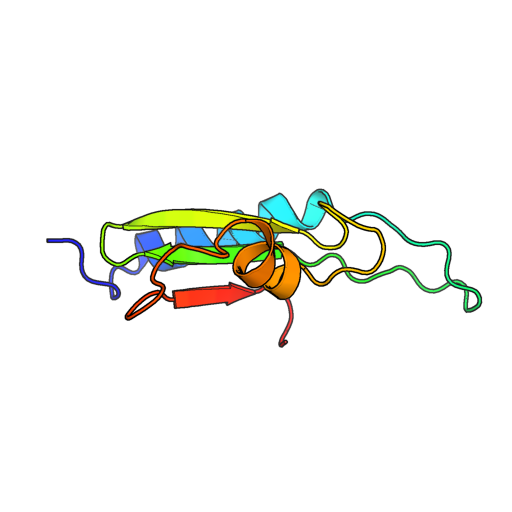 1
ATOM 660 N N . PHE A 1 83 ? -6.524 3.135 -0.395 1.00 98.31 83 PHE A N 1
ATOM 661 C CA . PHE A 1 83 ? -6.018 4.370 -0.977 1.00 98.31 83 PHE A CA 1
ATOM 662 C C . PHE A 1 83 ? -5.094 4.019 -2.135 1.00 98.31 83 PHE A C 1
ATOM 664 O O . PHE A 1 83 ? -4.190 3.202 -1.970 1.00 98.31 83 PHE A O 1
ATOM 671 N N . ALA A 1 84 ? -5.290 4.650 -3.288 1.00 98.31 84 ALA A N 1
ATOM 672 C CA . ALA A 1 84 ? -4.430 4.495 -4.454 1.00 98.31 84 ALA A CA 1
ATOM 673 C C . ALA A 1 84 ? -4.100 5.874 -5.034 1.00 98.31 84 ALA A C 1
ATOM 675 O O . ALA A 1 84 ? -4.944 6.770 -5.065 1.00 98.31 84 ALA A O 1
ATOM 676 N N . THR A 1 85 ? -2.857 6.068 -5.479 1.00 98.25 85 THR A N 1
ATOM 677 C CA . THR A 1 85 ? -2.418 7.346 -6.076 1.00 98.25 85 THR A CA 1
ATOM 678 C C . THR A 1 85 ? -2.960 7.574 -7.487 1.00 98.25 85 THR A C 1
ATOM 680 O O . THR A 1 85 ? -2.866 8.686 -8.003 1.00 98.25 85 THR A O 1
ATOM 683 N N . LEU A 1 86 ? -3.470 6.523 -8.126 1.00 96.44 86 LEU A N 1
ATOM 684 C CA . LEU A 1 86 ? -4.086 6.537 -9.448 1.00 96.44 86 LEU A CA 1
ATOM 685 C C . LEU A 1 86 ? -5.402 5.756 -9.366 1.00 96.44 86 LEU A C 1
ATOM 687 O O . LEU A 1 86 ? -5.484 4.803 -8.596 1.00 96.44 86 LEU A O 1
ATOM 691 N N . GLU A 1 87 ? -6.418 6.182 -10.119 1.00 93.69 87 GLU A N 1
ATOM 692 C CA . GLU A 1 87 ? -7.687 5.450 -10.215 1.00 93.69 87 GLU A CA 1
ATOM 693 C C . GLU A 1 87 ? -7.429 4.030 -10.772 1.00 93.69 87 GLU A C 1
ATOM 695 O O . GLU A 1 87 ? -6.774 3.939 -11.818 1.00 93.69 87 GLU A O 1
ATOM 700 N N . PRO A 1 88 ? -7.871 2.959 -10.076 1.00 85.31 88 PRO A N 1
ATOM 701 C CA . PRO A 1 88 ? -7.610 1.568 -10.468 1.00 85.31 88 PRO A CA 1
ATOM 702 C C . PRO A 1 88 ? -8.228 1.127 -11.801 1.00 85.31 88 PRO A C 1
ATOM 704 O O . PRO A 1 88 ? -9.368 1.546 -12.105 1.00 85.31 88 PRO A O 1
#

Radius of gyration: 13.66 Å; chains: 1; bounding box: 26×27×46 Å

Foldseek 3Di:
DADPPPPVLVVVQQVVFVVQLVVADFDDDPVNDTDGRKKKWKQASVRDIDIFIAQRPHHRDHRVCCGVCPVCVPPDRPPIDMDMPDDD

pLDDT: mean 92.54, std 9.22, range [53.66, 98.81]

Secondary structure (DSSP, 8-state):
---TT-HHHHHHHHHHHHHHGGG------TT-PPPPP-EEEEEPTTS-EEEEETTSSSTT--HHHIIIIIISTTS--TT-EEEESS--

Sequence (88 aa):
MFMINDREKIREAMNLAVDVMKQSYDEKRKDGKVSPKVGAVILFEDGTMESAFRGEIRIGDHAEYTLIDKKLRTKKLDEAILFATLEP